Protein AF-F6HDF1-F1 (afdb_monomer)

Nearest PDB structures (foldseek):
  7cpv-assembly1_LF  TM=8.893E-01  e=7.067E-03  Mus musculus
  8rxx-assembly1_Lc  TM=8.909E-01  e=3.209E-02  Leishmania major strain Friedlin

Secondary structure (DSSP, 8-state):
--HHHHHHHHHHTT--PPPPPP--------S-STT--HHHHHHHHHTT---

Solvent-accessible surface area (backbone atoms only — not comparable to full-atom values): 3535 Å² total; per-residue (Å²): 132,57,73,66,58,50,41,52,52,22,50,75,71,76,50,77,62,79,79,79,81,82,90,76,84,90,86,81,83,90,67,78,74,74,97,58,58,69,69,60,53,50,52,32,52,74,72,64,54,72,113

Mean predicted aligned error: 5.31 Å

Radius of gyration: 20.35 Å; Cα contacts (8 Å, |Δi|>4): 19; chains: 1; bounding box: 40×25×46 Å

Sequence (51 aa):
MEPIQLKHEAKLKGGFYVDPEVKLLFIIRIRGINAMHPKTRKILQLLRLRQ

Organism: Vitis vinifera (NCBI:txid29760)

pLDDT: mean 93.35, std 5.06, range [63.06, 97.56]

Foldseek 3Di:
DDPVVVQVVQVVVVHGDDDDDDPDDDDADPDDDPPDDPVVQVVCVVVVRND

InterPro domains:
  IPR016082 Large ribosomal subunit protein uL30-like, ferredoxin-like fold domain [PF00327] (25-51)
  IPR036919 Large ribosomal subunit protein uL30, ferredoxin-like fold domain superfamily [G3DSA:3.30.1390.20] (24-51)
  IPR036919 Large ribosomal subunit protein uL30, ferredoxin-like fold domain superfamily [SSF55129] (24-51)
  IPR039699 Large r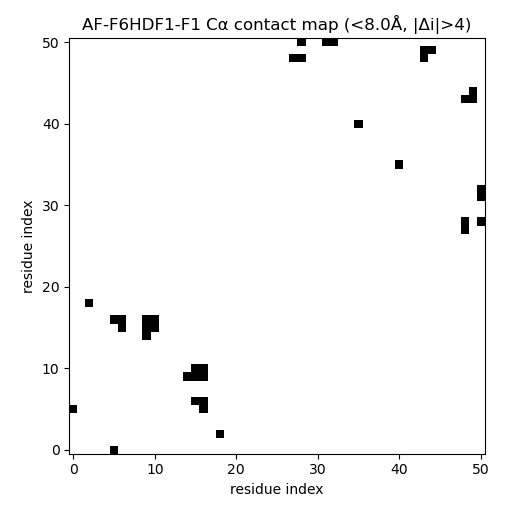ibosomal subunit protein uL30 [PTHR11524] (2-51)

Structure (mmCIF, N/CA/C/O backbone):
data_AF-F6HDF1-F1
#
_entry.id   AF-F6HDF1-F1
#
loop_
_atom_site.group_PDB
_atom_site.id
_atom_site.type_symbol
_atom_site.label_atom_id
_atom_site.label_alt_id
_atom_site.label_comp_id
_atom_site.label_asym_id
_atom_site.label_entity_id
_atom_site.label_seq_id
_atom_site.pdbx_PDB_ins_code
_atom_site.Cartn_x
_atom_site.Cartn_y
_atom_site.Cartn_z
_atom_site.occupancy
_atom_site.B_iso_or_equiv
_atom_site.auth_seq_id
_atom_site.auth_comp_id
_atom_site.auth_asym_id
_atom_site.auth_atom_id
_atom_site.pdbx_PDB_model_num
ATOM 1 N N . MET A 1 1 ? -23.865 7.139 11.239 1.00 63.06 1 MET A N 1
ATOM 2 C CA . MET A 1 1 ? -23.224 7.730 12.429 1.00 63.06 1 MET A CA 1
ATOM 3 C C . MET A 1 1 ? -21.833 8.130 12.019 1.00 63.06 1 MET A C 1
ATOM 5 O O . MET A 1 1 ? -21.163 7.334 11.370 1.00 63.06 1 MET A O 1
ATOM 9 N N . GLU A 1 2 ? -21.434 9.351 12.338 1.00 86.94 2 GLU A N 1
ATOM 10 C CA . GLU A 1 2 ? -20.090 9.819 12.014 1.00 86.94 2 GLU A CA 1
ATOM 11 C C . GLU A 1 2 ? -19.048 9.126 12.912 1.00 86.94 2 GLU A C 1
ATOM 13 O O . GLU A 1 2 ? -19.343 8.861 14.083 1.00 86.94 2 GLU A O 1
ATOM 18 N N . PRO A 1 3 ? -17.816 8.864 12.430 1.00 85.06 3 PRO A N 1
ATOM 19 C CA . PRO A 1 3 ? -16.759 8.215 13.217 1.00 85.06 3 PRO A CA 1
ATOM 20 C C . PRO A 1 3 ? -16.474 8.932 14.539 1.00 85.06 3 PRO A C 1
ATOM 22 O O . PRO A 1 3 ? -16.137 8.308 15.541 1.00 85.06 3 PRO A O 1
ATOM 25 N N . ILE A 1 4 ? -16.654 10.254 14.552 1.00 91.00 4 ILE A N 1
ATOM 26 C CA . ILE A 1 4 ? -16.519 11.097 15.741 1.00 91.00 4 ILE A CA 1
ATOM 27 C C . ILE A 1 4 ? -17.523 10.664 16.818 1.00 91.00 4 ILE A C 1
ATOM 29 O O . ILE A 1 4 ? -17.134 10.434 17.960 1.00 91.00 4 ILE A O 1
ATOM 33 N N . GLN A 1 5 ? -18.794 10.476 16.455 1.00 93.88 5 GLN A N 1
ATOM 34 C CA . GLN A 1 5 ? -19.846 10.074 17.396 1.00 93.88 5 GLN A CA 1
ATOM 35 C C . GLN A 1 5 ? -19.544 8.702 18.008 1.00 93.88 5 GLN A C 1
ATOM 37 O O . GLN A 1 5 ? -19.605 8.539 19.224 1.00 93.88 5 GLN A O 1
ATOM 42 N N . LEU A 1 6 ? -19.118 7.747 17.179 1.00 92.62 6 LEU A N 1
ATOM 43 C CA . LEU A 1 6 ? -18.766 6.393 17.614 1.00 92.62 6 LEU A CA 1
ATOM 44 C C . LEU A 1 6 ? -17.566 6.381 18.572 1.00 92.62 6 LEU A C 1
ATOM 46 O O . LEU A 1 6 ? -17.579 5.671 19.577 1.00 92.62 6 LEU A O 1
ATOM 50 N N . LYS A 1 7 ? -16.553 7.215 18.309 1.00 92.81 7 LYS A N 1
ATOM 51 C CA . LYS A 1 7 ? -15.403 7.404 19.207 1.00 92.81 7 LYS A CA 1
ATOM 52 C C . LYS A 1 7 ? -15.825 7.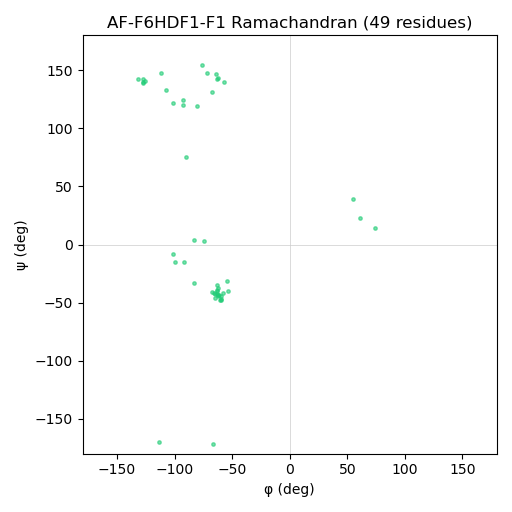987 20.557 1.00 92.81 7 LYS A C 1
ATOM 54 O O . LYS A 1 7 ? -15.348 7.521 21.593 1.00 92.81 7 LYS A O 1
ATOM 59 N N . HIS A 1 8 ? -16.726 8.970 20.563 1.00 93.62 8 HIS A N 1
ATOM 60 C CA . HIS A 1 8 ? -17.253 9.551 21.801 1.00 93.62 8 HIS A CA 1
ATOM 61 C C . HIS A 1 8 ? -18.072 8.540 22.611 1.00 93.62 8 HIS A C 1
ATOM 63 O O . HIS A 1 8 ? -17.842 8.404 23.811 1.00 93.62 8 HIS A O 1
ATOM 69 N N . GLU A 1 9 ? -18.973 7.791 21.974 1.00 94.38 9 GLU A N 1
ATOM 70 C CA . GLU A 1 9 ? -19.765 6.758 22.648 1.00 94.38 9 GLU A CA 1
ATOM 71 C C . GLU A 1 9 ? -18.902 5.635 23.222 1.00 94.38 9 GLU A C 1
ATOM 73 O O . GLU A 1 9 ? -19.123 5.209 24.356 1.00 94.38 9 GLU A O 1
ATOM 78 N N . ALA A 1 10 ? -17.905 5.167 22.464 1.00 93.88 10 ALA A N 1
ATOM 79 C CA . ALA A 1 10 ? -16.978 4.147 22.938 1.00 93.88 10 ALA A CA 1
ATOM 80 C C . ALA A 1 10 ? -16.229 4.631 24.187 1.00 93.88 10 ALA A C 1
ATOM 82 O O . ALA A 1 10 ? -16.186 3.912 25.184 1.00 93.88 10 ALA A O 1
ATOM 83 N N . LYS A 1 11 ? -15.745 5.882 24.176 1.00 93.56 11 LYS A N 1
ATOM 84 C CA . LYS A 1 11 ? -15.075 6.500 25.327 1.00 93.56 11 LYS A CA 1
ATOM 85 C C . LYS A 1 11 ? -15.995 6.612 26.547 1.00 93.56 11 LYS A C 1
ATOM 87 O O . LYS A 1 11 ? -15.559 6.305 27.651 1.00 93.56 11 LYS A O 1
ATOM 92 N N . LEU A 1 12 ? -17.255 7.020 26.363 1.00 94.56 12 LEU A N 1
ATOM 93 C CA . LEU A 1 12 ? -18.242 7.104 27.451 1.00 94.56 12 LEU A CA 1
ATOM 94 C C . LEU A 1 12 ? -18.542 5.734 28.074 1.00 94.56 12 LEU A C 1
ATOM 96 O O . LEU A 1 12 ? -18.747 5.640 29.279 1.00 94.56 12 LEU A O 1
ATOM 100 N N . LYS A 1 13 ? -18.533 4.671 27.265 1.00 94.38 13 LYS A N 1
ATOM 101 C CA . LYS A 1 13 ? -18.740 3.284 27.710 1.00 94.38 13 LYS A CA 1
ATOM 102 C C . LYS A 1 13 ? -17.465 2.623 28.263 1.00 94.38 13 LYS A C 1
ATOM 104 O O . LYS A 1 13 ? -17.500 1.439 28.584 1.00 94.38 13 LYS A O 1
ATOM 109 N N . GLY A 1 14 ? -16.350 3.356 28.368 1.00 92.75 14 GLY A N 1
ATOM 110 C CA . GLY A 1 14 ? -15.066 2.840 28.863 1.00 92.75 14 GLY A CA 1
ATOM 111 C C . GLY A 1 14 ? -14.315 1.934 27.878 1.00 92.75 14 GLY A C 1
ATOM 112 O O . GLY A 1 14 ? -13.392 1.232 28.282 1.00 92.75 14 GLY A O 1
ATOM 113 N N . GLY A 1 15 ? -14.709 1.932 26.602 1.00 92.75 15 GLY A N 1
ATOM 114 C CA . GLY A 1 15 ? -14.095 1.144 25.532 1.00 92.75 15 GLY A CA 1
ATOM 115 C C . GLY A 1 15 ? -13.400 1.999 24.469 1.00 92.75 15 GLY A C 1
ATOM 116 O O . GLY A 1 15 ? -13.237 3.213 24.607 1.00 92.75 15 GLY A O 1
ATOM 117 N N . PHE A 1 16 ? -13.011 1.354 23.367 1.00 92.31 16 PHE A N 1
ATOM 118 C CA . PHE A 1 16 ? -12.316 1.988 22.244 1.00 92.31 16 PHE A CA 1
ATOM 119 C C . PHE A 1 16 ? -13.038 1.686 20.934 1.00 92.31 16 PHE A C 1
ATOM 121 O O . PHE A 1 16 ? -13.504 0.570 20.714 1.00 92.31 16 PHE A O 1
ATOM 128 N N . TYR A 1 17 ? -13.117 2.686 20.061 1.00 92.62 17 TYR A N 1
ATOM 129 C CA . TYR A 1 17 ? -13.607 2.508 18.701 1.00 92.62 17 TYR A CA 1
ATOM 130 C C . TYR A 1 17 ? -12.424 2.231 17.773 1.00 92.62 17 TYR A C 1
ATOM 132 O O . TYR A 1 17 ? -11.484 3.0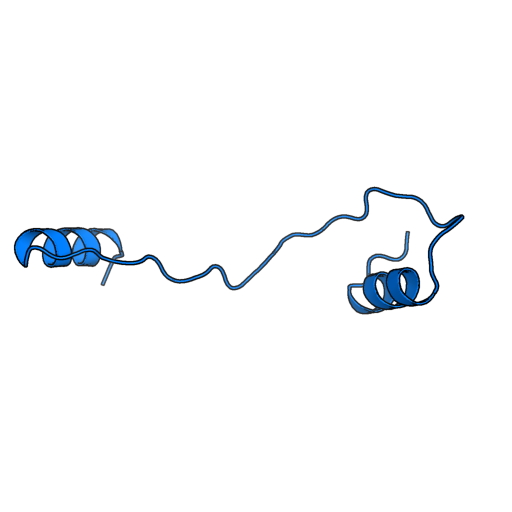26 17.719 1.00 92.62 17 TYR A O 1
ATOM 140 N N . VAL A 1 18 ? -12.482 1.114 17.050 1.00 92.56 18 VAL A N 1
ATOM 141 C CA . VAL A 1 18 ? -11.496 0.754 16.028 1.00 92.56 18 VAL A CA 1
ATOM 142 C C . VAL A 1 18 ? -11.998 1.278 14.691 1.00 92.56 18 VAL A C 1
ATOM 144 O O . VAL A 1 18 ? -13.088 0.914 14.246 1.00 92.56 18 VAL A O 1
ATOM 147 N N . ASP A 1 19 ? -11.217 2.159 14.069 1.00 91.38 19 ASP A N 1
ATOM 148 C CA . ASP A 1 19 ? -11.535 2.6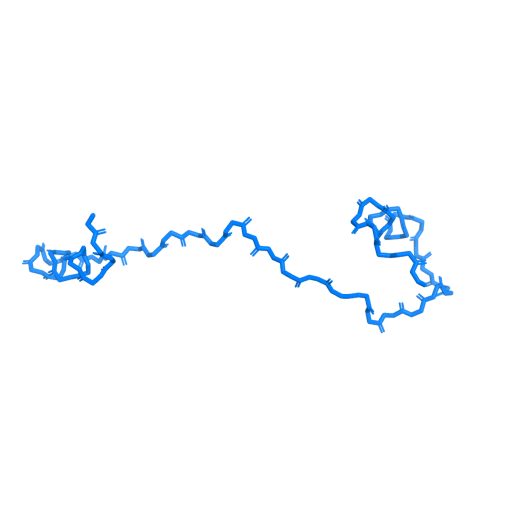62 12.737 1.00 91.38 19 ASP A CA 1
ATOM 149 C C . ASP A 1 19 ? -11.532 1.505 11.717 1.00 91.38 19 ASP A C 1
ATOM 151 O O . ASP A 1 19 ? -10.713 0.588 11.823 1.00 91.38 19 ASP A O 1
ATOM 155 N N . PRO A 1 20 ? -12.440 1.518 10.725 1.00 91.81 20 PRO A N 1
ATOM 156 C CA . PRO A 1 20 ? -12.487 0.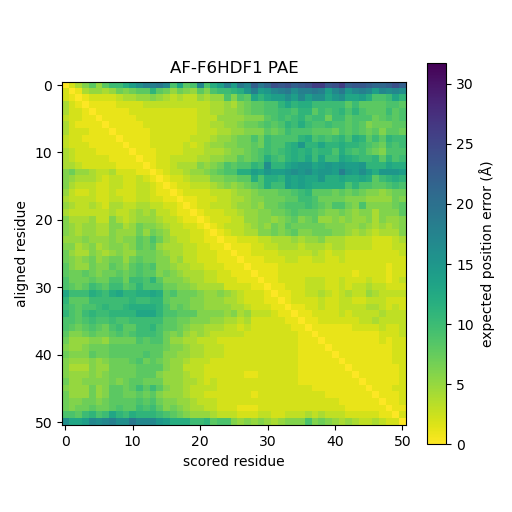475 9.712 1.00 91.81 20 PRO A CA 1
ATOM 157 C C . PRO A 1 20 ? -11.214 0.474 8.861 1.00 91.81 20 PRO A C 1
ATOM 159 O O . PRO A 1 20 ? -10.652 1.526 8.547 1.00 91.81 20 PRO A O 1
ATOM 162 N N . GLU A 1 21 ? -10.802 -0.713 8.424 1.00 93.75 21 GLU A N 1
ATOM 163 C CA . GLU A 1 21 ? -9.661 -0.856 7.523 1.00 93.75 21 GLU A CA 1
ATOM 164 C C . GLU A 1 21 ? -9.913 -0.168 6.172 1.00 93.75 21 GLU A C 1
ATOM 166 O O . GLU A 1 21 ? -11.019 -0.187 5.614 1.00 93.75 21 GLU A O 1
ATOM 171 N N . VAL A 1 22 ? -8.857 0.439 5.624 1.00 94.44 22 VAL A N 1
ATOM 172 C CA . VAL A 1 22 ? -8.906 1.097 4.316 1.00 94.44 22 VAL A CA 1
ATOM 173 C C . VAL A 1 22 ? -9.111 0.069 3.203 1.00 94.44 22 VAL A C 1
ATOM 175 O O . VAL A 1 22 ? -8.417 -0.939 3.121 1.00 94.44 22 VAL A O 1
ATOM 178 N N . LYS A 1 23 ? -10.065 0.336 2.306 1.00 94.19 23 LYS A N 1
ATOM 179 C CA . LYS A 1 23 ? -10.453 -0.609 1.239 1.00 94.19 23 LYS A CA 1
ATOM 180 C C . LYS A 1 23 ? -9.703 -0.411 -0.075 1.00 94.19 23 LYS A C 1
ATOM 182 O O . LYS A 1 23 ? -9.772 -1.266 -0.952 1.00 94.19 23 LYS A O 1
ATOM 187 N N . LEU A 1 24 ? -9.040 0.731 -0.243 1.00 95.69 24 LEU A N 1
ATOM 188 C CA . LEU A 1 24 ? -8.381 1.122 -1.484 1.00 95.69 24 LEU A CA 1
ATOM 189 C C . LEU A 1 24 ? -6.935 1.513 -1.206 1.00 95.69 24 LEU A C 1
ATOM 191 O O . LEU A 1 24 ? -6.636 2.145 -0.195 1.00 95.69 24 LEU A O 1
ATOM 195 N N . LEU A 1 25 ? -6.057 1.154 -2.140 1.00 95.31 25 LEU A N 1
ATOM 196 C CA . LEU A 1 25 ? -4.646 1.513 -2.116 1.00 95.31 25 LEU A CA 1
ATOM 197 C C . LEU A 1 25 ? -4.274 2.192 -3.433 1.00 95.31 25 LEU A C 1
ATOM 199 O O . LEU A 1 25 ? -4.709 1.769 -4.505 1.00 95.31 25 LEU A O 1
ATOM 203 N N . PHE A 1 26 ? -3.430 3.218 -3.349 1.00 95.75 26 PHE A N 1
ATOM 204 C CA . PHE A 1 26 ? -2.819 3.863 -4.505 1.00 95.75 26 PHE A CA 1
ATOM 205 C C . PHE A 1 26 ? -1.380 3.364 -4.655 1.00 95.75 26 PHE A C 1
ATOM 207 O O . PHE A 1 26 ? -0.587 3.468 -3.720 1.00 95.75 26 PHE A O 1
ATOM 214 N N . ILE A 1 27 ? -1.050 2.782 -5.809 1.00 95.31 27 ILE A N 1
ATOM 215 C CA . ILE A 1 27 ? 0.222 2.082 -6.033 1.00 95.31 27 ILE A CA 1
ATOM 216 C C . ILE A 1 27 ? 0.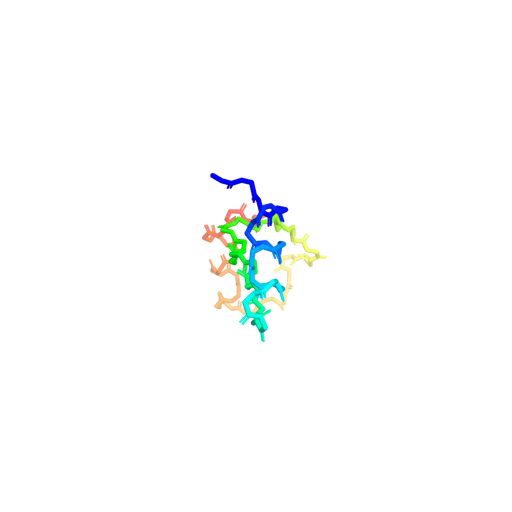939 2.603 -7.278 1.00 95.31 27 ILE A C 1
ATOM 218 O O . ILE A 1 27 ? 0.319 2.834 -8.314 1.00 95.31 27 ILE A O 1
ATOM 222 N N . ILE A 1 28 ? 2.264 2.749 -7.184 1.00 96.38 28 ILE A N 1
ATOM 223 C CA . ILE A 1 28 ? 3.136 3.208 -8.274 1.00 96.38 28 ILE A CA 1
ATOM 224 C C . ILE A 1 28 ? 4.336 2.262 -8.389 1.00 96.38 28 ILE A C 1
ATOM 226 O O . ILE A 1 28 ? 4.881 1.788 -7.391 1.00 96.38 28 ILE A O 1
ATOM 230 N N . ARG A 1 29 ? 4.772 1.991 -9.623 1.00 95.06 29 ARG A N 1
ATOM 231 C CA . ARG A 1 29 ? 5.996 1.234 -9.897 1.00 95.06 29 ARG A CA 1
ATOM 232 C C . ARG A 1 29 ? 7.219 2.142 -9.761 1.00 95.06 29 ARG A C 1
ATOM 234 O O . ARG A 1 29 ? 7.369 3.082 -10.525 1.00 95.06 29 ARG A O 1
ATOM 241 N N . ILE A 1 30 ? 8.120 1.807 -8.840 1.00 95.50 30 ILE A N 1
ATOM 242 C CA . ILE A 1 30 ? 9.350 2.584 -8.585 1.00 95.50 30 ILE A CA 1
ATOM 243 C C . ILE A 1 30 ? 10.610 1.997 -9.241 1.00 95.50 30 ILE A C 1
ATOM 245 O O . ILE A 1 30 ? 11.639 2.658 -9.314 1.00 95.50 30 ILE A O 1
ATOM 249 N N . ARG A 1 31 ? 10.562 0.736 -9.694 1.00 93.19 31 ARG A N 1
ATOM 250 C CA . ARG A 1 31 ? 11.705 0.040 -10.312 1.00 93.19 31 ARG A CA 1
ATOM 251 C C . ARG A 1 31 ? 11.465 -0.213 -11.794 1.00 93.19 31 ARG A C 1
ATOM 253 O O . ARG A 1 31 ? 10.342 -0.517 -12.182 1.00 93.19 31 ARG A O 1
ATOM 260 N N . GLY A 1 32 ? 12.537 -0.197 -12.584 1.00 92.12 32 GLY A N 1
ATOM 261 C CA . GLY A 1 32 ? 12.510 -0.526 -14.013 1.00 92.12 32 GLY A CA 1
ATOM 262 C C . GLY A 1 32 ? 12.187 -1.995 -14.331 1.00 92.12 32 GLY A C 1
ATOM 263 O O . GLY A 1 32 ? 11.800 -2.787 -13.466 1.00 92.12 32 GLY A O 1
ATOM 264 N N . ILE A 1 33 ? 12.319 -2.359 -15.609 1.00 92.81 33 ILE A N 1
ATOM 265 C CA . ILE A 1 33 ? 11.877 -3.654 -16.167 1.00 92.81 33 ILE A CA 1
ATOM 266 C C . ILE A 1 33 ? 12.897 -4.783 -15.968 1.00 92.81 33 ILE A C 1
ATOM 268 O O . ILE A 1 33 ? 12.519 -5.945 -15.782 1.00 92.81 33 ILE A O 1
ATOM 272 N N . ASN A 1 34 ? 14.182 -4.440 -15.985 1.00 93.62 34 ASN A N 1
ATOM 273 C CA . ASN A 1 34 ? 15.274 -5.407 -16.023 1.00 93.62 34 ASN A CA 1
ATOM 274 C C . ASN A 1 34 ? 15.523 -6.073 -14.659 1.00 93.62 34 ASN A C 1
ATOM 276 O O . ASN A 1 34 ? 15.224 -5.504 -13.611 1.00 93.62 34 ASN A O 1
ATOM 280 N N . ALA A 1 35 ? 16.081 -7.291 -14.688 1.00 93.81 35 ALA A N 1
ATOM 281 C CA . ALA A 1 35 ? 16.464 -8.073 -13.503 1.00 93.81 35 ALA A CA 1
ATOM 282 C C . ALA A 1 35 ? 15.330 -8.307 -12.476 1.00 93.81 35 ALA A C 1
ATOM 284 O O . ALA A 1 35 ? 15.540 -8.275 -11.265 1.00 93.81 35 ALA A O 1
ATOM 285 N N . MET A 1 36 ? 14.108 -8.555 -12.955 1.00 94.62 36 MET A N 1
ATOM 286 C CA . MET A 1 36 ? 12.946 -8.849 -12.111 1.00 94.62 36 MET A CA 1
ATOM 287 C C . MET A 1 36 ? 12.549 -10.325 -12.193 1.00 94.62 36 MET A C 1
ATOM 289 O O . MET A 1 36 ? 12.382 -10.857 -13.293 1.00 94.62 36 MET A O 1
ATOM 293 N N . HIS A 1 37 ? 12.320 -10.954 -11.036 1.00 96.81 37 HIS A N 1
ATOM 294 C CA . HIS A 1 37 ? 11.840 -1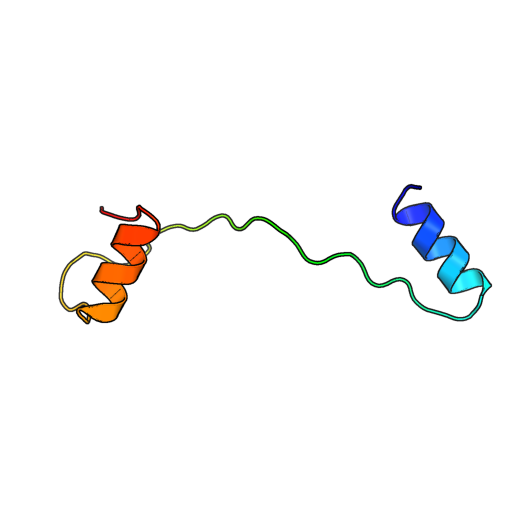2.333 -10.954 1.00 96.81 37 HIS A CA 1
ATOM 295 C C . HIS A 1 37 ? 10.501 -12.507 -11.708 1.00 96.81 37 HIS A C 1
ATOM 297 O O . HIS A 1 37 ? 9.625 -11.638 -11.588 1.00 96.81 37 HIS A O 1
ATOM 303 N N . PRO A 1 38 ? 10.280 -13.622 -12.437 1.00 96.88 38 P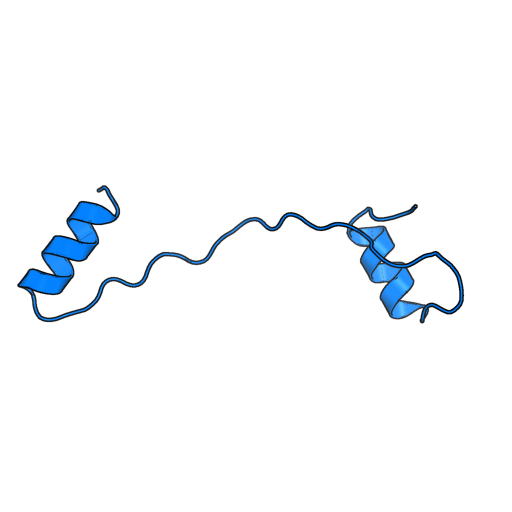RO A N 1
ATOM 304 C CA . PRO A 1 38 ? 9.066 -13.829 -13.233 1.00 96.88 38 PRO A CA 1
ATOM 305 C C . PRO A 1 38 ? 7.761 -13.655 -12.441 1.00 96.88 38 PRO A C 1
ATOM 307 O O . PRO A 1 38 ? 6.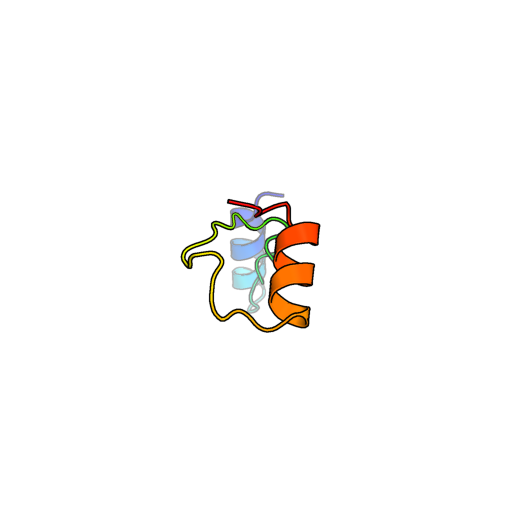824 -13.020 -12.925 1.00 96.88 38 PRO A O 1
ATOM 310 N N . LYS A 1 39 ? 7.721 -14.133 -11.188 1.00 97.56 39 LYS A N 1
ATOM 311 C CA . LYS A 1 39 ? 6.564 -13.966 -10.286 1.00 97.56 39 LYS A CA 1
ATOM 312 C C . LYS A 1 39 ? 6.245 -12.489 -10.027 1.00 97.56 39 LYS A C 1
ATOM 314 O O . LYS A 1 39 ? 5.096 -12.079 -10.156 1.00 97.56 39 LYS A O 1
ATOM 319 N N . THR A 1 40 ? 7.258 -11.679 -9.725 1.00 96.19 40 THR A N 1
ATOM 320 C CA . THR A 1 40 ? 7.092 -10.242 -9.464 1.00 96.19 40 THR A CA 1
ATOM 321 C C . THR A 1 40 ? 6.619 -9.509 -10.715 1.00 96.19 40 THR A C 1
ATOM 323 O O . THR A 1 40 ? 5.678 -8.720 -10.647 1.00 96.19 40 THR A O 1
ATOM 326 N N . ARG A 1 41 ? 7.194 -9.834 -11.881 1.00 95.69 41 ARG A N 1
ATOM 327 C CA . ARG A 1 41 ? 6.761 -9.272 -13.169 1.00 95.69 41 ARG A CA 1
ATOM 328 C C . ARG A 1 41 ? 5.287 -9.571 -13.438 1.00 95.69 41 ARG A C 1
ATOM 330 O O . ARG A 1 41 ? 4.554 -8.685 -13.871 1.00 95.69 41 ARG A O 1
ATOM 337 N N . LYS A 1 42 ? 4.837 -10.796 -13.146 1.00 96.56 42 LYS A N 1
ATOM 338 C CA . LYS A 1 42 ? 3.437 -11.192 -13.329 1.00 96.56 42 LYS A CA 1
ATOM 339 C C . LYS A 1 42 ? 2.491 -10.426 -12.401 1.00 96.56 42 LYS A C 1
ATOM 341 O O . LYS A 1 42 ? 1.447 -9.978 -12.861 1.00 96.56 42 LYS A O 1
ATOM 346 N N . ILE A 1 43 ? 2.867 -10.221 -11.138 1.00 97.00 43 ILE A N 1
ATOM 347 C CA . ILE A 1 43 ? 2.071 -9.435 -10.180 1.00 97.00 43 ILE A CA 1
ATOM 348 C C . ILE A 1 43 ? 1.889 -7.997 -10.681 1.00 97.00 43 ILE A C 1
ATOM 350 O O . ILE A 1 43 ? 0.765 -7.507 -10.744 1.00 97.00 43 ILE A O 1
ATOM 354 N N . LEU A 1 44 ? 2.966 -7.341 -11.124 1.00 97.00 44 LEU A N 1
ATOM 355 C CA . LEU A 1 44 ? 2.879 -5.978 -11.659 1.00 97.00 44 LEU A CA 1
ATOM 356 C C . LEU A 1 44 ? 2.006 -5.901 -12.920 1.00 97.00 44 LEU A C 1
ATOM 358 O O . LEU A 1 44 ? 1.233 -4.960 -13.078 1.00 97.00 44 LEU A O 1
ATOM 362 N N . GLN A 1 45 ? 2.058 -6.914 -13.790 1.00 95.38 45 GLN A N 1
ATOM 363 C CA . GLN A 1 45 ? 1.182 -6.990 -14.963 1.00 95.38 45 GLN A CA 1
ATOM 364 C C . GLN A 1 45 ? -0.305 -7.094 -14.597 1.00 95.38 45 GLN A C 1
ATOM 366 O O . GLN A 1 45 ? -1.124 -6.484 -15.289 1.00 95.38 45 GLN A O 1
ATOM 371 N N . LEU A 1 46 ? -0.648 -7.849 -13.544 1.00 97.38 46 LEU A N 1
ATOM 372 C CA . LEU A 1 46 ? -2.020 -7.981 -13.032 1.00 97.38 46 LEU A CA 1
ATOM 373 C C . LEU A 1 46 ? -2.515 -6.666 -12.423 1.00 97.38 46 LEU A C 1
ATOM 375 O O . LEU A 1 46 ? -3.635 -6.246 -12.700 1.00 97.38 46 LEU A O 1
ATOM 379 N N . LEU A 1 47 ? -1.641 -5.972 -11.692 1.00 96.81 47 LEU A N 1
ATOM 380 C CA . LEU A 1 47 ? -1.888 -4.632 -11.151 1.00 96.81 47 LEU A CA 1
ATOM 381 C C . LEU A 1 47 ? -1.825 -3.521 -12.218 1.00 96.81 47 LEU A C 1
ATOM 383 O O . LEU A 1 47 ? -1.972 -2.349 -11.892 1.00 96.81 47 LEU A O 1
ATOM 387 N N . ARG A 1 48 ? -1.616 -3.875 -13.497 1.00 96.62 48 ARG A N 1
ATOM 388 C CA . ARG A 1 48 ? -1.510 -2.958 -14.649 1.00 96.62 48 ARG A CA 1
ATOM 389 C C . ARG A 1 48 ? -0.353 -1.946 -14.559 1.00 96.62 48 ARG A C 1
ATOM 391 O O . ARG A 1 48 ? -0.342 -0.952 -15.275 1.00 96.62 48 ARG A O 1
ATOM 398 N N . LEU A 1 49 ? 0.679 -2.251 -13.777 1.00 96.88 49 LEU A N 1
ATOM 399 C CA . LEU A 1 49 ? 1.909 -1.467 -13.635 1.00 96.88 49 LEU A CA 1
ATOM 400 C C . LEU A 1 49 ? 2.973 -1.923 -14.656 1.00 96.88 49 LEU A C 1
ATOM 402 O O . LEU A 1 49 ? 3.895 -2.662 -14.314 1.00 96.88 49 LEU A O 1
ATOM 406 N N . ARG A 1 50 ? 2.815 -1.550 -15.936 1.00 91.00 50 ARG A N 1
ATOM 407 C CA . ARG A 1 50 ? 3.557 -2.156 -17.071 1.00 91.00 50 ARG A CA 1
ATOM 408 C C . ARG A 1 50 ? 4.744 -1.366 -17.631 1.00 91.00 50 ARG A C 1
ATOM 410 O O . ARG A 1 50 ? 5.437 -1.928 -18.474 1.00 91.00 50 ARG A O 1
ATOM 417 N N . GLN A 1 51 ? 4.942 -0.125 -17.187 1.00 85.50 51 GLN A N 1
ATOM 418 C CA . GLN A 1 51 ? 6.012 0.771 -17.656 1.00 85.50 51 GLN A CA 1
ATOM 419 C C . GLN A 1 51 ? 7.398 0.137 -17.622 1.00 85.50 51 GLN A C 1
ATOM 421 O O . GLN A 1 51 ? 7.631 -0.712 -16.728 1.00 85.50 51 GLN A O 1
#